Protein AF-A0A378WDB8-F1 (afdb_monomer_lite)

Secondary structure (DSSP, 8-state):
-EEEEEEEGGGSPPPSSS--TT-HHHHHHHHHHHGGGGG-HHHHHHHHHH-HHHHHHHHHHHTTSTTHHHHHHHHHHHHHHHTTSTTTTSEE-HHHHHHHHHHHHHHHT------TTTSPP-HHHHHHS-EEEETTTTEEEE-HHHHHHHHHHHHTTSS-SEEEEEEE-

Foldseek 3Di:
DWAKEKFFLVPAFFAQAPDDPVQVQLNVVLCVVQPVSRRPRVVVVVCVVPPPVSLVSLCVRLCPDPQNVCLQVLFVLLSVLLVVQPRHGHDDDLVSQLVSLVVSCVVVVFDEDDDPPPDHRHNSPCNSPPWEAEPVVSHTPDDNSSSSSLVSCVVVVNHDRIGIYMYDD

Radius of gyration: 16.02 Å; chains: 1; bounding box: 36×32×48 Å

Sequence (169 aa):
MFRYEVRTLASLPWPAGLGKDDYPGLRRAMRDLFKVECDNSAVHERAFAADAHYREVVDHWLSKASWSPSVVEVVSGATAFAHGVGCLGQAIEQGDWIDSARTHCDDRGIAHGARWDGGLFVAGDYLLSPITVCDESKAIDDGRHRLAYLRLREADGSGPSEILVKVSL

pLDDT: mean 90.98, std 9.3, range [46.69, 98.25]

Structure (mmCIF, N/CA/C/O backbone):
data_AF-A0A378WDB8-F1
#
_entry.id   AF-A0A378WDB8-F1
#
loop_
_atom_site.group_PDB
_atom_site.id
_atom_site.type_symbol
_atom_site.label_atom_id
_atom_site.label_alt_id
_atom_site.label_comp_id
_atom_site.label_asym_id
_atom_site.label_entity_id
_atom_site.label_seq_id
_atom_site.pdbx_PDB_ins_code
_atom_site.Cartn_x
_atom_site.Cartn_y
_atom_site.Cartn_z
_atom_site.occupancy
_atom_site.B_iso_or_equiv
_atom_site.auth_seq_id
_atom_site.auth_comp_id
_atom_site.auth_asym_id
_atom_site.auth_atom_id
_atom_site.pdbx_PDB_model_num
ATOM 1 N N . MET A 1 1 ? 20.122 -8.076 0.047 1.00 89.62 1 MET A N 1
ATOM 2 C CA . MET A 1 1 ? 19.154 -8.888 -0.716 1.00 89.62 1 MET A CA 1
ATOM 3 C C . MET A 1 1 ? 17.710 -8.607 -0.318 1.00 89.62 1 MET A C 1
ATOM 5 O O . MET A 1 1 ? 17.387 -8.532 0.860 1.00 89.62 1 MET A O 1
ATOM 9 N N . PHE A 1 2 ? 16.850 -8.453 -1.317 1.00 95.44 2 PHE A N 1
ATOM 10 C CA . PHE A 1 2 ? 15.410 -8.244 -1.203 1.00 95.44 2 PHE A CA 1
ATOM 11 C C . PHE A 1 2 ? 14.700 -9.085 -2.259 1.00 95.44 2 PHE A C 1
ATOM 13 O O . PHE A 1 2 ? 15.324 -9.568 -3.202 1.00 95.44 2 PHE A O 1
ATOM 20 N N . ARG A 1 3 ? 13.384 -9.207 -2.143 1.00 96.81 3 ARG A N 1
ATOM 21 C CA . ARG A 1 3 ? 12.529 -9.713 -3.212 1.00 96.81 3 ARG A CA 1
ATOM 22 C C . ARG A 1 3 ? 11.386 -8.744 -3.443 1.00 96.81 3 ARG A C 1
ATOM 24 O O . ARG A 1 3 ? 10.839 -8.204 -2.494 1.00 96.81 3 ARG A O 1
ATOM 31 N N . TYR A 1 4 ? 11.016 -8.524 -4.691 1.00 97.56 4 TYR A N 1
ATOM 32 C CA . TYR A 1 4 ? 9.873 -7.687 -5.033 1.00 97.56 4 TYR A CA 1
ATOM 33 C C . TYR A 1 4 ? 8.749 -8.594 -5.510 1.00 97.56 4 TYR A C 1
ATOM 35 O O . TYR A 1 4 ? 8.966 -9.437 -6.379 1.00 97.56 4 TYR A O 1
ATOM 43 N N . GLU A 1 5 ? 7.577 -8.478 -4.898 1.00 97.38 5 GLU A N 1
ATOM 44 C CA . GLU A 1 5 ? 6.460 -9.401 -5.106 1.00 97.38 5 GLU A CA 1
ATOM 45 C C . GLU A 1 5 ? 5.146 -8.635 -5.232 1.00 97.38 5 GLU A C 1
ATOM 47 O O . GLU A 1 5 ? 4.964 -7.599 -4.598 1.00 97.38 5 GLU A O 1
ATOM 52 N N . VAL A 1 6 ? 4.205 -9.177 -6.002 1.00 98.06 6 VAL A N 1
ATOM 53 C CA . VAL A 1 6 ? 2.799 -8.770 -5.924 1.00 98.06 6 VAL A CA 1
ATOM 54 C C . VAL A 1 6 ? 2.121 -9.665 -4.890 1.00 98.06 6 VAL A C 1
ATOM 56 O O . VAL A 1 6 ? 2.155 -10.890 -5.007 1.00 98.06 6 VAL A O 1
ATOM 59 N N . ARG A 1 7 ? 1.556 -9.061 -3.842 1.00 97.50 7 ARG A N 1
ATOM 60 C CA . ARG A 1 7 ? 0.872 -9.764 -2.748 1.00 97.50 7 ARG A CA 1
ATOM 61 C C . ARG A 1 7 ? -0.537 -9.216 -2.569 1.00 97.50 7 ARG A C 1
ATOM 63 O O . ARG A 1 7 ? -0.761 -8.013 -2.684 1.00 97.50 7 ARG A O 1
ATOM 70 N N . THR A 1 8 ? -1.475 -10.087 -2.201 1.00 97.12 8 THR A N 1
ATOM 71 C CA . THR A 1 8 ? -2.820 -9.653 -1.785 1.00 97.12 8 THR A CA 1
ATOM 72 C C . THR A 1 8 ? -2.733 -8.767 -0.541 1.00 97.12 8 THR A C 1
ATOM 74 O O . THR A 1 8 ? -1.956 -9.067 0.373 1.00 97.12 8 THR A O 1
ATOM 77 N N . LEU A 1 9 ? -3.547 -7.715 -0.449 1.00 95.56 9 LEU A N 1
ATOM 78 C CA . LEU A 1 9 ? -3.573 -6.834 0.727 1.00 95.56 9 LEU A CA 1
ATOM 79 C C . LEU A 1 9 ? -3.880 -7.589 2.029 1.00 95.56 9 LEU A C 1
ATOM 81 O O . LEU A 1 9 ? -3.304 -7.276 3.082 1.00 95.56 9 LEU A O 1
ATOM 85 N N . ALA A 1 10 ? -4.736 -8.610 1.942 1.00 93.88 10 ALA A N 1
ATOM 86 C CA . ALA A 1 10 ? -5.097 -9.500 3.042 1.00 93.88 10 ALA A CA 1
ATOM 87 C C . ALA A 1 10 ? -3.918 -10.349 3.555 1.00 93.88 10 ALA A C 1
ATOM 89 O O . ALA A 1 10 ? -3.872 -10.679 4.736 1.00 93.88 10 ALA A O 1
ATOM 90 N N . SER A 1 11 ? -2.950 -10.684 2.693 1.00 94.69 11 SER A N 1
ATOM 91 C CA . SER A 1 11 ? -1.759 -11.459 3.081 1.00 94.69 11 SER A CA 1
ATOM 92 C C . SER A 1 11 ? -0.669 -10.635 3.770 1.00 94.69 11 SER A C 1
ATOM 94 O O . SER A 1 11 ? 0.250 -11.200 4.364 1.00 94.69 11 SER A O 1
ATOM 96 N N . LEU A 1 12 ? -0.739 -9.305 3.681 1.00 95.56 12 LEU A N 1
ATOM 97 C CA . LEU A 1 12 ? 0.269 -8.428 4.268 1.00 95.56 12 LEU A CA 1
ATOM 98 C C . LEU A 1 12 ? 0.096 -8.334 5.792 1.00 95.56 12 LEU A C 1
ATOM 100 O O . LEU A 1 12 ? -1.032 -8.356 6.289 1.00 95.56 12 LEU A O 1
ATOM 104 N N . PRO A 1 13 ? 1.177 -8.171 6.571 1.00 94.88 13 PRO A N 1
ATOM 105 C CA . PRO A 1 13 ? 1.043 -8.015 8.012 1.00 94.88 13 PRO A CA 1
ATOM 106 C C . PRO A 1 13 ? 0.307 -6.719 8.375 1.00 94.88 13 PRO A C 1
ATOM 108 O O . PRO A 1 13 ? 0.283 -5.744 7.616 1.00 94.88 13 PRO A O 1
ATOM 111 N N . TRP A 1 14 ? -0.329 -6.696 9.546 1.00 93.00 14 TRP A N 1
ATOM 112 C CA . TRP A 1 14 ? -0.925 -5.473 10.079 1.00 93.00 14 TRP A CA 1
ATOM 113 C C . TRP A 1 14 ? 0.142 -4.547 10.662 1.00 93.00 14 TRP A C 1
ATOM 115 O O . TRP A 1 14 ? 1.051 -5.017 11.351 1.00 93.00 14 TRP A O 1
ATOM 125 N N . PRO A 1 15 ? 0.062 -3.230 10.398 1.00 89.69 15 PRO A N 1
ATOM 126 C CA . PRO A 1 15 ? 1.031 -2.292 10.934 1.00 89.69 15 PRO A CA 1
ATOM 127 C C . PRO A 1 15 ? 0.925 -2.210 12.463 1.00 89.69 15 PRO A C 1
ATOM 129 O O . PRO A 1 15 ? -0.165 -2.068 13.017 1.00 89.69 15 PRO A O 1
ATOM 132 N N . ALA A 1 16 ? 2.073 -2.264 13.138 1.00 86.25 16 ALA A N 1
ATOM 133 C CA . ALA A 1 16 ? 2.202 -1.857 14.532 1.00 86.25 16 ALA A CA 1
ATOM 134 C C . ALA A 1 16 ? 2.069 -0.330 14.603 1.00 86.25 16 ALA A C 1
ATOM 136 O O . ALA A 1 16 ? 2.982 0.393 14.191 1.00 86.25 16 ALA A O 1
ATOM 137 N N . GLY A 1 17 ? 0.905 0.149 15.045 1.00 85.62 17 GLY A N 1
ATOM 138 C CA . GLY A 1 17 ? 0.577 1.568 15.048 1.00 85.62 17 GLY A CA 1
ATOM 139 C C . GLY A 1 17 ? 0.420 2.168 13.646 1.00 85.62 17 GLY A C 1
ATOM 140 O O . GLY A 1 17 ? 1.035 1.765 12.656 1.00 85.62 17 GLY A O 1
ATOM 141 N N . LEU A 1 18 ? -0.378 3.229 13.549 1.00 81.12 18 LEU A N 1
ATOM 142 C CA . LEU A 1 18 ? -0.435 4.071 12.351 1.00 81.12 18 LEU A CA 1
ATOM 143 C C . LEU A 1 18 ? 0.588 5.205 12.505 1.00 81.12 18 LEU A C 1
ATOM 145 O O . LEU A 1 18 ? 0.251 6.359 12.767 1.00 81.12 18 LEU A O 1
ATOM 149 N N . GLY A 1 19 ? 1.877 4.857 12.441 1.00 63.50 19 GLY A N 1
ATOM 150 C CA . GLY A 1 19 ? 2.976 5.739 12.858 1.00 63.50 19 GLY A CA 1
ATOM 151 C C . GLY A 1 19 ? 3.713 6.482 11.739 1.00 63.50 19 GLY A C 1
ATOM 152 O O . GLY A 1 19 ? 4.304 5.832 10.877 1.00 63.50 19 GLY A O 1
ATOM 153 N N . LYS A 1 20 ? 3.701 7.829 11.800 1.00 62.28 20 LYS A N 1
ATOM 154 C CA . LYS A 1 20 ? 4.746 8.815 11.415 1.00 62.28 20 LYS A CA 1
ATOM 155 C C . LYS A 1 20 ? 4.452 10.108 12.188 1.00 62.28 20 LYS A C 1
ATOM 157 O O . LYS A 1 20 ? 3.286 10.386 12.478 1.00 62.28 20 LYS A O 1
ATOM 162 N N . ASP A 1 21 ? 5.485 10.893 12.482 1.00 65.44 21 ASP A N 1
ATOM 163 C CA . ASP A 1 21 ? 5.338 12.214 13.113 1.00 65.44 21 ASP A CA 1
ATOM 164 C C . ASP A 1 21 ? 4.564 13.208 12.230 1.00 65.44 21 ASP A C 1
ATOM 166 O O . ASP A 1 21 ? 3.949 14.137 12.747 1.00 65.44 21 ASP A O 1
ATOM 170 N N . ASP A 1 22 ? 4.490 12.938 10.924 1.00 73.75 22 ASP A N 1
ATOM 171 C CA . ASP A 1 22 ? 3.746 13.720 9.928 1.00 73.75 22 ASP A CA 1
ATOM 172 C C . ASP A 1 22 ? 2.212 13.672 10.113 1.00 73.75 22 ASP A C 1
ATOM 174 O O . ASP A 1 22 ? 1.497 14.499 9.548 1.00 73.75 22 ASP A O 1
ATOM 178 N N . TYR A 1 23 ? 1.684 12.735 10.918 1.00 84.75 23 TYR A N 1
ATOM 179 C CA . TYR A 1 23 ? 0.243 12.601 11.200 1.00 84.75 23 TYR A CA 1
ATOM 180 C C . TYR A 1 23 ? -0.060 12.685 12.706 1.00 84.75 23 TYR A C 1
ATOM 182 O O . TYR A 1 23 ? -0.586 11.734 13.299 1.00 84.75 23 TYR A O 1
ATOM 190 N N . PRO A 1 24 ? 0.233 13.819 13.367 1.00 88.00 24 PRO A N 1
ATOM 191 C CA . PRO A 1 24 ? 0.118 13.931 14.821 1.00 88.00 24 PRO A CA 1
ATOM 192 C C . PRO A 1 24 ? -1.326 13.755 15.314 1.00 88.00 24 PRO A C 1
ATOM 194 O O . PRO A 1 24 ? -1.551 13.208 16.395 1.00 88.00 24 PRO A O 1
ATOM 197 N N . GLY A 1 25 ? -2.310 14.171 14.509 1.00 90.94 25 GLY A N 1
ATOM 198 C CA . GLY A 1 25 ? -3.732 13.991 14.799 1.00 90.94 25 GLY A CA 1
ATOM 199 C C . GLY A 1 25 ? -4.169 12.527 14.778 1.00 90.94 25 GLY A C 1
ATOM 200 O O . GLY A 1 25 ? -4.784 12.064 15.738 1.00 90.94 25 GLY A O 1
ATOM 201 N N . LEU A 1 26 ? -3.774 11.775 13.744 1.00 92.31 26 LEU A N 1
ATOM 202 C CA . LEU A 1 26 ? -4.043 10.338 13.656 1.00 92.31 26 LEU A CA 1
ATOM 203 C C . LEU A 1 26 ? -3.383 9.584 14.807 1.00 92.31 26 LEU A C 1
ATOM 205 O O . LEU A 1 26 ? -4.029 8.775 15.466 1.00 92.31 26 LEU A O 1
ATOM 209 N N . ARG A 1 27 ? -2.114 9.891 15.098 1.00 89.75 27 ARG A N 1
ATOM 210 C CA . ARG A 1 27 ? -1.390 9.269 16.210 1.00 89.75 27 ARG A CA 1
ATOM 211 C C . ARG A 1 27 ? -2.081 9.520 17.549 1.00 89.75 27 ARG A C 1
ATOM 213 O O . ARG A 1 27 ? -2.181 8.602 18.359 1.00 89.75 27 ARG A O 1
ATOM 220 N N . ARG A 1 28 ? -2.566 10.743 17.790 1.00 91.75 28 ARG A N 1
ATOM 221 C CA . ARG A 1 28 ? -3.340 11.067 18.996 1.00 91.75 28 ARG A CA 1
ATOM 222 C C . ARG A 1 28 ? -4.637 10.263 19.052 1.00 91.75 28 ARG A C 1
ATOM 224 O O . ARG A 1 28 ? -4.881 9.614 20.059 1.00 91.75 28 ARG A O 1
ATOM 231 N N . ALA A 1 29 ? -5.406 10.244 17.966 1.00 92.75 29 ALA A N 1
ATOM 232 C CA . ALA A 1 29 ? -6.670 9.518 17.919 1.00 92.75 29 ALA A CA 1
ATOM 233 C C . ALA A 1 29 ? -6.486 8.003 18.142 1.00 92.75 29 ALA A C 1
ATOM 235 O O . ALA A 1 29 ? -7.225 7.403 18.916 1.00 92.75 29 ALA A O 1
ATOM 236 N N . MET A 1 30 ? -5.450 7.389 17.556 1.00 93.06 30 MET A N 1
ATOM 237 C CA . MET A 1 30 ? -5.116 5.976 17.796 1.00 93.06 30 MET A CA 1
ATOM 238 C C . MET A 1 30 ? -4.735 5.705 19.257 1.00 93.06 30 MET A C 1
ATOM 240 O O . MET A 1 30 ? -5.188 4.723 19.847 1.00 93.06 30 MET A O 1
ATOM 244 N N . ARG A 1 31 ? -3.955 6.603 19.875 1.00 91.75 31 ARG A N 1
ATOM 245 C CA . ARG A 1 31 ? -3.632 6.518 21.308 1.00 91.75 31 ARG A CA 1
ATOM 246 C C . ARG A 1 31 ? -4.865 6.667 22.182 1.00 91.75 31 ARG A C 1
ATOM 248 O O . ARG A 1 31 ? -4.943 6.018 23.218 1.00 91.75 31 ARG A O 1
ATOM 255 N N . ASP A 1 32 ? -5.823 7.494 21.787 1.00 92.75 32 ASP A N 1
ATOM 256 C CA . ASP A 1 32 ? -7.056 7.655 22.545 1.00 92.75 32 ASP A CA 1
ATOM 257 C C . ASP A 1 32 ? -7.934 6.403 22.489 1.00 92.75 32 ASP A C 1
ATOM 259 O O . ASP A 1 32 ? -8.467 6.028 23.536 1.00 92.75 32 ASP A O 1
ATOM 263 N N . LEU A 1 33 ? -8.001 5.738 21.329 1.00 92.38 33 LEU A N 1
ATOM 264 C CA . LEU A 1 33 ? -8.756 4.499 21.120 1.00 92.38 33 LEU A CA 1
ATOM 265 C C . LEU A 1 33 ? -8.147 3.297 21.847 1.00 92.38 33 LEU A C 1
ATOM 267 O O . LEU A 1 33 ? -8.850 2.589 22.562 1.00 92.38 33 LEU A O 1
ATOM 271 N N . PHE A 1 34 ? -6.845 3.064 21.684 1.00 93.12 34 PHE A N 1
ATOM 272 C CA . PHE A 1 34 ? -6.210 1.820 22.141 1.00 93.12 34 PHE A CA 1
ATOM 273 C C . PHE A 1 34 ? -5.324 1.979 23.373 1.00 93.12 34 PHE A C 1
ATOM 275 O O . PHE A 1 34 ? -4.877 0.986 23.946 1.00 93.12 34 PHE A O 1
ATOM 282 N N . LYS A 1 35 ? -5.080 3.212 23.829 1.00 92.19 35 LYS A N 1
ATOM 283 C CA . LYS A 1 35 ? -4.225 3.509 24.986 1.00 92.19 35 LYS A CA 1
ATOM 284 C C . LYS A 1 35 ? -2.853 2.842 24.830 1.00 92.19 35 LYS A C 1
ATOM 286 O O . LYS A 1 35 ? -2.108 3.182 23.913 1.00 92.19 35 LYS A O 1
ATOM 291 N N . VAL A 1 36 ? -2.518 1.911 25.721 1.00 91.19 36 VAL A N 1
ATOM 292 C CA . VAL A 1 36 ? -1.239 1.187 25.733 1.00 91.19 36 VAL A CA 1
ATOM 293 C C . VAL A 1 36 ? -1.095 0.209 24.565 1.00 91.19 36 VAL A C 1
ATOM 295 O O . VAL A 1 36 ? 0.022 -0.096 24.169 1.00 91.19 36 VAL A O 1
ATOM 298 N N . GLU A 1 37 ? -2.206 -0.213 23.958 1.00 92.62 37 GLU A N 1
ATOM 299 C CA . GLU A 1 37 ? -2.231 -1.148 22.830 1.00 92.62 37 GLU A CA 1
ATOM 300 C C . GLU A 1 37 ? -2.102 -0.444 21.465 1.00 92.62 37 GLU A C 1
ATOM 302 O O . GLU A 1 37 ? -2.241 -1.078 20.423 1.00 92.62 37 GLU A O 1
ATOM 307 N N . CYS A 1 38 ? -1.845 0.871 21.441 1.00 89.69 38 CYS A N 1
ATOM 308 C CA . CYS A 1 38 ? -1.778 1.678 20.214 1.00 89.69 38 CYS A CA 1
ATOM 309 C C . CYS A 1 38 ? -0.717 1.204 19.207 1.00 89.69 38 CYS A C 1
ATOM 311 O O . CYS A 1 38 ? -0.823 1.520 18.028 1.00 89.69 38 CYS A O 1
ATOM 313 N N . ASP A 1 39 ? 0.301 0.475 19.655 1.00 90.19 39 ASP A N 1
ATOM 314 C CA . ASP A 1 39 ? 1.348 -0.061 18.784 1.00 90.19 39 ASP A CA 1
ATOM 315 C C . ASP A 1 39 ? 1.170 -1.577 18.531 1.00 90.19 39 ASP A C 1
ATOM 317 O O . ASP A 1 39 ? 2.017 -2.211 17.907 1.00 90.19 39 ASP A O 1
ATOM 321 N N . ASN A 1 40 ? 0.058 -2.181 18.976 1.00 92.31 40 ASN A N 1
ATOM 322 C CA . ASN A 1 40 ? -0.224 -3.609 18.812 1.00 92.31 40 ASN A CA 1
ATOM 323 C C . ASN A 1 40 ? -0.925 -3.896 17.471 1.00 92.31 40 ASN A C 1
ATOM 325 O O . ASN A 1 40 ? -2.104 -3.585 17.283 1.00 92.31 40 ASN A O 1
ATOM 329 N N . SER A 1 41 ? -0.224 -4.556 16.545 1.00 93.06 41 SER A N 1
ATOM 330 C CA . SER A 1 41 ? -0.748 -4.902 15.215 1.00 93.06 41 SER A CA 1
ATOM 331 C C . SER A 1 41 ? -2.025 -5.749 15.256 1.00 93.06 41 SER A C 1
ATOM 333 O O . SER A 1 41 ? -2.943 -5.505 14.474 1.00 93.06 41 SER A O 1
ATOM 335 N N . ALA A 1 42 ? -2.139 -6.688 16.200 1.00 94.44 42 ALA A N 1
ATOM 336 C CA . ALA A 1 42 ? -3.322 -7.538 16.337 1.00 94.44 42 ALA A CA 1
ATOM 337 C C . ALA A 1 42 ? -4.558 -6.748 16.802 1.00 94.44 42 ALA A C 1
ATOM 339 O O . ALA A 1 42 ? -5.692 -7.121 16.501 1.00 94.44 42 ALA A O 1
ATOM 340 N N . VAL A 1 43 ? -4.365 -5.647 17.538 1.00 95.06 43 VAL A N 1
ATOM 341 C CA . VAL A 1 43 ? -5.465 -4.745 17.913 1.00 95.06 43 VAL A CA 1
ATOM 342 C C . VAL A 1 43 ? -5.938 -3.951 16.701 1.00 95.06 43 VAL A C 1
ATOM 344 O O . VAL A 1 43 ? -7.144 -3.882 16.476 1.00 95.06 43 VAL A O 1
ATOM 347 N N . HIS A 1 44 ? -5.018 -3.450 15.873 1.00 94.50 44 HIS A N 1
ATOM 348 C CA . HIS A 1 44 ? -5.362 -2.792 14.610 1.00 94.50 44 HIS A CA 1
ATOM 349 C C . HIS A 1 44 ? -6.118 -3.713 13.649 1.00 94.50 44 HIS A C 1
ATOM 351 O O . HIS A 1 44 ? -7.111 -3.287 13.063 1.00 94.50 44 HIS A O 1
ATOM 357 N N . GLU A 1 45 ? -5.687 -4.967 13.517 1.00 95.56 45 GLU A N 1
ATOM 358 C CA . GLU A 1 45 ? -6.373 -5.980 12.710 1.00 95.56 45 GLU A CA 1
ATOM 359 C C . GLU A 1 45 ? -7.818 -6.195 13.164 1.00 95.56 45 GLU A C 1
ATOM 361 O O . GLU A 1 45 ? -8.761 -6.043 12.384 1.00 95.56 45 GLU A O 1
ATOM 366 N N . ARG A 1 46 ? -8.005 -6.505 14.452 1.00 96.25 46 ARG A N 1
ATOM 367 C CA . ARG A 1 46 ? -9.336 -6.757 15.014 1.00 96.25 46 ARG A CA 1
ATOM 368 C C . ARG A 1 46 ? -10.236 -5.529 14.916 1.00 96.25 46 ARG A C 1
ATOM 370 O O . ARG A 1 46 ? -11.408 -5.665 14.570 1.00 96.25 46 ARG A O 1
ATOM 377 N N . ALA A 1 47 ? -9.701 -4.343 15.201 1.00 95.56 47 ALA A N 1
ATOM 378 C CA . ALA A 1 47 ? -10.455 -3.099 15.123 1.00 95.56 47 ALA A CA 1
ATOM 379 C C . ALA A 1 47 ? -10.841 -2.759 13.682 1.00 95.56 47 ALA A C 1
ATOM 381 O O . ALA A 1 47 ? -11.981 -2.386 13.434 1.00 95.56 47 ALA A O 1
ATOM 382 N N . PHE A 1 48 ? -9.949 -2.961 12.710 1.00 95.44 48 PHE A N 1
ATOM 383 C CA . PHE A 1 48 ? -10.302 -2.761 11.309 1.00 95.44 48 PHE A CA 1
ATOM 384 C C . PHE A 1 48 ? -11.488 -3.632 10.889 1.00 95.44 48 PHE A C 1
ATOM 386 O O . PHE A 1 48 ? -12.380 -3.139 10.200 1.00 95.44 48 PHE A O 1
ATOM 393 N N . ALA A 1 49 ? -11.534 -4.892 11.328 1.00 94.69 49 ALA A N 1
ATOM 394 C CA . ALA A 1 49 ? -12.635 -5.797 11.015 1.00 94.69 49 ALA A CA 1
ATOM 395 C C . ALA A 1 49 ? -13.945 -5.414 11.733 1.00 94.69 49 ALA A C 1
ATOM 397 O O . ALA A 1 49 ? -15.008 -5.395 11.114 1.00 94.69 49 ALA A O 1
ATOM 398 N N . ALA A 1 50 ? -13.887 -5.083 13.025 1.00 96.06 50 ALA A N 1
ATOM 399 C CA . ALA A 1 50 ? -15.078 -5.006 13.876 1.00 96.06 50 ALA A CA 1
ATOM 400 C C . ALA A 1 50 ? -15.553 -3.583 14.224 1.00 96.06 50 ALA A C 1
ATOM 402 O O . ALA A 1 50 ? -16.717 -3.406 14.578 1.00 96.06 50 ALA A O 1
ATOM 403 N N . ASP A 1 51 ? -14.693 -2.570 14.125 1.00 96.06 51 ASP A N 1
ATOM 404 C CA . ASP A 1 51 ? -14.941 -1.230 14.663 1.00 96.06 51 ASP A CA 1
ATOM 405 C C . ASP A 1 51 ? -15.080 -0.187 13.540 1.00 96.06 51 ASP A C 1
ATOM 407 O O . ASP A 1 51 ? -14.121 0.185 12.857 1.00 96.06 51 ASP A O 1
ATOM 411 N N . ALA A 1 52 ? -16.309 0.298 13.342 1.00 96.06 52 ALA A N 1
ATOM 412 C CA . ALA A 1 52 ? -16.599 1.350 12.370 1.00 96.06 52 ALA A CA 1
ATOM 413 C C . ALA A 1 52 ? -15.947 2.687 12.740 1.00 96.06 52 ALA A C 1
ATOM 415 O O . ALA A 1 52 ? -15.448 3.378 11.855 1.00 96.06 52 ALA A O 1
ATOM 416 N N . HIS A 1 53 ? -15.878 3.014 14.030 1.00 95.94 53 HIS A N 1
ATOM 417 C CA . HIS A 1 53 ? -15.275 4.254 14.494 1.00 95.94 53 HIS A CA 1
ATOM 418 C C . HIS A 1 53 ? -13.763 4.261 14.247 1.00 95.94 53 HIS A C 1
ATOM 420 O O . HIS A 1 53 ? -13.207 5.267 13.807 1.00 95.94 53 HIS A O 1
ATOM 426 N N . TYR A 1 54 ? -13.092 3.119 14.429 1.00 95.38 54 TYR A N 1
ATOM 427 C CA . TYR A 1 54 ? -11.694 2.976 14.021 1.00 95.38 54 TYR A CA 1
ATOM 428 C C . TYR A 1 54 ? -11.509 3.304 12.531 1.00 95.38 54 TYR A C 1
ATOM 430 O O . TYR A 1 54 ? -10.655 4.122 12.186 1.00 95.38 54 TYR A O 1
ATOM 438 N N . ARG A 1 55 ? -12.331 2.719 11.647 1.00 96.12 55 ARG A N 1
ATOM 439 C CA . ARG A 1 55 ? -12.253 2.978 10.198 1.00 96.12 55 ARG A CA 1
ATOM 440 C C . ARG A 1 55 ? -12.507 4.449 9.860 1.00 96.12 55 ARG A C 1
ATOM 442 O O . ARG A 1 55 ? -11.751 5.012 9.073 1.00 96.12 55 ARG A O 1
ATOM 449 N N . GLU A 1 56 ? -13.491 5.082 10.497 1.00 96.19 56 GLU A N 1
ATOM 450 C CA . GLU A 1 56 ? -13.774 6.517 10.349 1.00 96.19 56 GLU A CA 1
ATOM 451 C C . GLU A 1 56 ? -12.582 7.389 10.754 1.00 96.19 56 GLU A C 1
ATOM 453 O O . GLU A 1 56 ? -12.240 8.334 10.046 1.00 96.19 56 GLU A O 1
ATOM 458 N N . VAL A 1 57 ? -11.916 7.078 11.871 1.00 95.00 57 VAL A N 1
ATOM 459 C CA . VAL A 1 57 ? -10.739 7.834 12.321 1.00 95.00 57 VAL A CA 1
ATOM 460 C C . VAL A 1 57 ? -9.588 7.691 11.329 1.00 95.00 57 VAL A C 1
ATOM 462 O O . VAL A 1 57 ? -8.948 8.689 10.989 1.00 95.00 57 VAL A O 1
ATOM 465 N N . VAL A 1 58 ? -9.312 6.471 10.859 1.00 94.44 58 VAL A N 1
ATOM 466 C CA . VAL A 1 58 ? -8.258 6.243 9.863 1.00 94.44 58 VAL A CA 1
ATOM 467 C C . VAL A 1 58 ? -8.572 7.005 8.576 1.00 94.44 58 VAL A C 1
ATOM 469 O O . VAL A 1 58 ? -7.709 7.728 8.077 1.00 94.44 58 VAL A O 1
ATOM 472 N N . ASP A 1 59 ? -9.803 6.913 8.078 1.00 95.94 59 ASP A N 1
ATOM 473 C CA . ASP A 1 59 ? -10.209 7.596 6.854 1.00 95.94 59 ASP A CA 1
ATOM 474 C C . ASP A 1 59 ? -10.153 9.122 6.987 1.00 95.94 59 ASP A C 1
ATOM 476 O O . ASP A 1 59 ? -9.550 9.799 6.154 1.00 95.94 59 ASP A O 1
ATOM 480 N N . HIS A 1 60 ? -10.681 9.672 8.084 1.00 95.00 60 HIS A N 1
ATOM 481 C CA . HIS A 1 60 ? -10.703 11.109 8.356 1.00 95.00 60 HIS A CA 1
ATOM 482 C C . HIS A 1 60 ? -9.319 11.757 8.259 1.00 95.00 60 HIS A C 1
ATOM 484 O O . HIS A 1 60 ? -9.187 12.889 7.785 1.00 95.00 60 HIS A O 1
ATOM 490 N N . TRP A 1 61 ? -8.292 11.075 8.765 1.00 93.81 61 TRP A N 1
ATOM 491 C CA . TRP A 1 61 ? -6.937 11.612 8.776 1.00 93.81 61 TRP A CA 1
ATOM 492 C C . TRP A 1 61 ? -6.173 11.309 7.495 1.00 93.81 61 TRP A C 1
ATOM 494 O O . TRP A 1 61 ? -5.471 12.188 6.996 1.00 93.81 61 TRP A O 1
ATOM 504 N N . LEU A 1 62 ? -6.287 10.092 6.961 1.00 93.19 62 LEU A N 1
ATOM 505 C CA . LEU A 1 62 ? -5.487 9.687 5.808 1.00 93.19 62 LEU A CA 1
ATOM 506 C C . LEU A 1 62 ? -6.016 10.253 4.489 1.00 93.19 62 LEU A C 1
ATOM 508 O O . LEU A 1 62 ? -5.200 10.606 3.647 1.00 93.19 62 LEU A O 1
ATOM 512 N N . SER A 1 63 ? -7.328 10.468 4.344 1.00 93.56 63 SER A N 1
ATOM 513 C CA . SER A 1 63 ? -7.925 11.154 3.177 1.00 93.56 63 SER A CA 1
ATOM 514 C C . SER A 1 63 ? -7.500 12.622 3.014 1.00 93.56 63 SER A C 1
ATOM 516 O O . SER A 1 63 ? -7.751 13.238 1.982 1.00 93.56 63 SER A O 1
ATOM 518 N N . LYS A 1 64 ? -6.860 13.211 4.031 1.00 90.88 64 LYS A N 1
ATOM 519 C CA . LYS A 1 64 ? -6.325 14.583 3.988 1.00 90.88 64 LYS A CA 1
ATOM 520 C C . LYS A 1 64 ? -4.858 14.638 3.584 1.00 90.88 64 LYS A C 1
ATOM 522 O O . LYS A 1 64 ? -4.320 15.724 3.381 1.00 90.88 64 LYS A O 1
ATOM 527 N N . ALA A 1 65 ? -4.184 13.493 3.527 1.00 88.38 65 ALA A N 1
ATOM 528 C CA . ALA A 1 65 ? -2.785 13.454 3.154 1.00 88.38 65 ALA A CA 1
ATOM 529 C C . ALA A 1 65 ? -2.629 13.791 1.664 1.00 88.38 65 ALA A C 1
ATOM 531 O O . ALA A 1 65 ? -3.444 13.362 0.847 1.00 88.38 65 ALA A O 1
ATOM 532 N N . SER A 1 66 ? -1.568 14.514 1.295 1.00 86.38 66 SER A N 1
ATOM 533 C CA . SER A 1 66 ? -1.338 14.981 -0.086 1.00 86.38 66 SER A CA 1
ATOM 534 C C . SER A 1 66 ? -1.284 13.859 -1.130 1.00 86.38 66 SER A C 1
ATOM 536 O O . SER A 1 66 ? -1.581 14.092 -2.295 1.00 86.38 66 SER A O 1
ATOM 538 N N . TRP A 1 67 ? -0.936 12.641 -0.716 1.00 87.31 67 TRP A N 1
ATOM 539 C CA . TRP A 1 67 ? -0.882 11.450 -1.567 1.00 87.31 67 TRP A CA 1
ATOM 540 C C . TRP A 1 67 ? -2.194 10.688 -1.683 1.00 87.31 67 TRP A C 1
ATOM 542 O O . TRP A 1 67 ? -2.334 9.849 -2.570 1.00 87.31 67 TRP A O 1
ATOM 552 N N . SER A 1 68 ? -3.143 10.923 -0.780 1.00 90.19 68 SER A N 1
ATOM 553 C CA . SER A 1 68 ? -4.388 10.155 -0.741 1.00 90.19 68 SER A CA 1
ATOM 554 C C . SER A 1 68 ? -5.225 10.239 -2.022 1.00 90.19 68 SER A C 1
ATOM 556 O O . SER A 1 68 ? -5.760 9.195 -2.395 1.00 90.19 68 SER A O 1
ATOM 558 N N . PRO A 1 69 ? -5.282 11.371 -2.766 1.00 88.88 69 PRO A N 1
ATOM 559 C CA . PRO A 1 69 ? -6.089 11.435 -3.983 1.00 88.88 69 PRO A CA 1
ATOM 560 C C . PRO A 1 69 ? -5.599 10.511 -5.100 1.00 88.88 69 PRO A C 1
ATOM 562 O O . PRO A 1 69 ? -6.402 10.113 -5.935 1.00 88.88 69 PRO A O 1
ATOM 565 N N . SER A 1 70 ? -4.302 10.178 -5.135 1.00 89.56 70 SER A N 1
ATOM 566 C CA . SER A 1 70 ? -3.707 9.403 -6.231 1.00 89.56 70 SER A CA 1
ATOM 567 C C . SER A 1 70 ? -3.191 8.026 -5.823 1.00 89.56 70 SER A C 1
ATOM 569 O O . SER A 1 70 ? -2.963 7.194 -6.693 1.00 89.56 70 SER A O 1
ATOM 571 N N . VAL A 1 71 ? -3.014 7.733 -4.529 1.00 92.19 71 VAL A N 1
ATOM 572 C CA . VAL A 1 71 ? -2.348 6.493 -4.083 1.00 92.19 71 VAL A CA 1
ATOM 573 C C . VAL A 1 71 ? -3.003 5.218 -4.611 1.00 92.19 71 VAL A C 1
ATOM 575 O O . VAL A 1 71 ? -2.289 4.284 -4.951 1.00 92.19 71 VAL A O 1
ATOM 578 N N . VAL A 1 72 ? -4.334 5.172 -4.713 1.00 95.12 72 VAL A N 1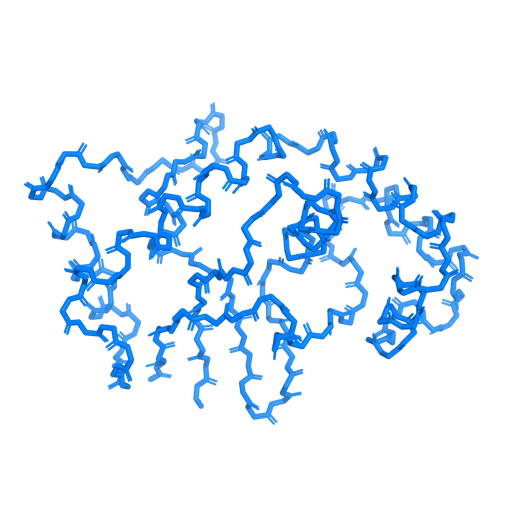
ATOM 579 C CA . VAL A 1 72 ? -5.058 4.004 -5.236 1.00 95.12 72 VAL A CA 1
ATOM 580 C C . VAL A 1 72 ? -4.690 3.758 -6.697 1.00 95.12 72 VAL A C 1
ATOM 582 O O . VAL A 1 72 ? -4.288 2.651 -7.051 1.00 95.12 72 VAL A O 1
ATOM 585 N N . GLU A 1 73 ? -4.772 4.794 -7.531 1.00 93.38 73 GLU A N 1
ATOM 586 C CA . GLU A 1 73 ? -4.425 4.728 -8.953 1.00 93.38 73 GLU A CA 1
ATOM 587 C C . GLU A 1 73 ? -2.937 4.416 -9.145 1.00 93.38 73 GLU A C 1
ATOM 589 O O . GLU A 1 73 ? -2.579 3.517 -9.901 1.00 93.38 73 GLU A O 1
ATOM 594 N N . VAL A 1 74 ? -2.070 5.104 -8.400 1.00 92.94 74 VAL A N 1
ATOM 595 C CA . VAL A 1 74 ? -0.613 4.943 -8.447 1.00 92.94 74 VAL A CA 1
ATOM 596 C C . VAL A 1 74 ? -0.195 3.522 -8.101 1.00 92.94 74 VAL A C 1
ATOM 598 O O . VAL A 1 74 ? 0.593 2.920 -8.828 1.00 92.94 74 VAL A O 1
ATOM 601 N N . VAL A 1 75 ? -0.730 2.970 -7.011 1.00 95.50 75 VAL A N 1
ATOM 602 C CA . VAL A 1 75 ? -0.411 1.609 -6.572 1.00 95.50 75 VAL A CA 1
ATOM 603 C C . VAL A 1 75 ? -0.975 0.584 -7.546 1.00 95.50 75 VAL A C 1
ATOM 605 O O . VAL A 1 75 ? -0.274 -0.368 -7.879 1.00 95.50 75 VAL A O 1
ATOM 608 N N . SER A 1 76 ? -2.192 0.790 -8.053 1.00 95.56 76 SER A N 1
ATOM 609 C CA . SER A 1 76 ? -2.793 -0.105 -9.050 1.00 95.56 76 SER A CA 1
ATOM 610 C C . SER A 1 76 ? -1.976 -0.125 -10.344 1.00 95.56 76 SER A C 1
ATOM 612 O O . SER A 1 76 ? -1.627 -1.195 -10.838 1.00 95.56 76 SER A O 1
ATOM 614 N N . GLY A 1 77 ? -1.593 1.049 -10.854 1.00 94.69 77 GLY A N 1
ATOM 615 C CA . GLY A 1 77 ? -0.756 1.179 -12.045 1.00 94.69 77 GLY A CA 1
ATOM 616 C C . GLY A 1 77 ? 0.619 0.544 -11.853 1.00 94.69 77 GLY A C 1
ATOM 617 O O . GLY A 1 77 ? 1.041 -0.274 -12.664 1.00 94.69 77 GLY A O 1
ATOM 618 N N . ALA A 1 78 ? 1.298 0.847 -10.744 1.00 95.69 78 ALA A N 1
ATOM 619 C CA . ALA A 1 78 ? 2.596 0.253 -10.429 1.00 95.69 78 ALA A CA 1
ATOM 620 C C . ALA A 1 78 ? 2.526 -1.276 -10.304 1.00 95.69 78 ALA A C 1
ATOM 622 O O . ALA A 1 78 ? 3.406 -1.976 -10.797 1.00 95.69 78 ALA A O 1
ATOM 623 N N . THR A 1 79 ? 1.465 -1.797 -9.686 1.00 97.00 79 THR A N 1
ATOM 624 C CA . THR A 1 79 ? 1.241 -3.241 -9.545 1.00 97.00 79 THR A CA 1
ATOM 625 C C . THR A 1 79 ? 1.014 -3.898 -10.906 1.00 97.00 79 THR A C 1
ATOM 627 O O . THR A 1 79 ? 1.623 -4.926 -11.192 1.00 97.00 79 THR A O 1
ATOM 630 N N . ALA A 1 80 ? 0.249 -3.260 -11.798 1.00 95.69 80 ALA A N 1
ATOM 631 C CA . ALA A 1 80 ? 0.087 -3.725 -13.174 1.00 95.69 80 ALA A CA 1
ATOM 632 C C . ALA A 1 80 ? 1.415 -3.718 -13.961 1.00 95.69 80 ALA A C 1
ATOM 634 O O . ALA A 1 80 ? 1.691 -4.655 -14.712 1.00 95.69 80 ALA A O 1
ATOM 635 N N . PHE A 1 81 ? 2.264 -2.702 -13.769 1.00 96.06 81 PHE A N 1
ATOM 636 C CA . PHE A 1 81 ? 3.573 -2.612 -14.430 1.00 96.06 81 PHE A CA 1
ATOM 637 C C . PHE A 1 81 ? 4.608 -3.597 -13.874 1.00 96.06 81 PHE A C 1
ATOM 639 O O . PHE A 1 81 ? 5.462 -4.070 -14.626 1.00 96.06 81 PHE A O 1
ATOM 646 N N . ALA A 1 82 ? 4.514 -3.962 -12.592 1.00 97.00 82 ALA A N 1
ATOM 647 C CA . ALA A 1 82 ? 5.471 -4.839 -11.921 1.00 97.00 82 ALA A CA 1
ATOM 648 C C . ALA A 1 82 ? 5.667 -6.183 -12.639 1.00 97.00 82 ALA A C 1
ATOM 650 O O . ALA A 1 82 ? 6.787 -6.682 -12.710 1.00 97.00 82 ALA A O 1
ATOM 651 N N . HIS A 1 83 ? 4.607 -6.737 -13.236 1.00 95.56 83 HIS A N 1
ATOM 652 C CA . HIS A 1 83 ? 4.668 -7.990 -13.997 1.00 95.56 83 HIS A CA 1
ATOM 653 C C . HIS A 1 83 ? 5.576 -7.932 -15.230 1.00 95.56 83 HIS A C 1
ATOM 655 O O . HIS A 1 83 ? 6.035 -8.971 -15.698 1.00 95.56 83 HIS A O 1
ATOM 661 N N . GLY A 1 84 ? 5.840 -6.740 -15.766 1.00 94.44 84 GLY A N 1
ATOM 662 C CA . GLY A 1 84 ? 6.765 -6.559 -16.879 1.00 94.44 84 GLY A CA 1
ATOM 663 C C . GLY A 1 84 ? 8.202 -6.244 -16.456 1.00 94.44 84 GLY A C 1
ATOM 664 O O . GLY A 1 84 ? 9.034 -6.000 -17.333 1.00 94.44 84 GLY A O 1
ATOM 665 N N . VAL A 1 85 ? 8.505 -6.210 -15.154 1.00 96.62 85 VAL A N 1
ATOM 666 C CA . VAL A 1 85 ? 9.869 -6.050 -14.632 1.00 96.62 85 VAL A CA 1
ATOM 667 C C . VAL A 1 85 ? 10.518 -7.430 -14.536 1.00 96.62 85 VAL A C 1
ATOM 669 O O . VAL A 1 85 ? 10.010 -8.328 -13.867 1.00 96.62 85 VAL A O 1
ATOM 672 N N . GLY A 1 86 ? 11.649 -7.618 -15.221 1.00 93.50 86 GLY A N 1
ATOM 673 C CA . GLY A 1 86 ? 12.211 -8.951 -15.484 1.00 93.50 86 GLY A CA 1
ATOM 674 C C . GLY A 1 86 ? 12.673 -9.730 -14.247 1.00 93.50 86 GLY A C 1
ATOM 675 O O . GLY A 1 86 ? 12.780 -10.953 -14.302 1.00 93.50 86 GLY A O 1
ATOM 676 N N . CYS A 1 87 ? 12.933 -9.043 -13.135 1.00 95.38 87 CYS A N 1
ATOM 677 C CA . CYS A 1 87 ? 13.404 -9.639 -11.887 1.00 95.38 87 CYS A CA 1
ATOM 678 C C . CYS A 1 87 ? 12.314 -9.769 -10.805 1.00 95.38 87 CYS A C 1
ATOM 680 O O . CYS A 1 87 ? 12.629 -10.065 -9.650 1.00 95.38 87 CYS A O 1
ATOM 682 N N . LEU A 1 88 ? 11.031 -9.584 -11.151 1.00 97.69 88 LEU A N 1
ATOM 683 C CA . LEU A 1 88 ? 9.920 -9.801 -10.217 1.00 97.69 88 LEU A CA 1
ATOM 684 C C . LEU A 1 88 ? 9.963 -11.223 -9.627 1.00 97.69 88 LEU A C 1
ATOM 686 O O . LEU A 1 88 ? 10.156 -12.209 -10.337 1.00 97.69 88 LEU A O 1
ATOM 690 N N . GLY A 1 89 ? 9.784 -11.327 -8.309 1.00 96.38 89 GLY A N 1
ATOM 691 C CA . GLY A 1 89 ? 9.808 -12.586 -7.561 1.00 96.38 89 GLY A CA 1
ATOM 692 C C . GLY A 1 89 ? 11.205 -13.163 -7.310 1.00 96.38 89 GLY A C 1
ATOM 693 O O . GLY A 1 89 ? 11.333 -14.133 -6.562 1.00 96.38 89 GLY A O 1
ATOM 694 N N . GLN A 1 90 ? 12.263 -12.576 -7.873 1.00 96.50 90 GLN A N 1
ATOM 695 C CA . GLN A 1 90 ? 13.636 -13.030 -7.662 1.00 96.50 90 GLN A CA 1
ATOM 696 C C . GLN A 1 90 ? 14.252 -12.357 -6.435 1.00 96.50 90 GLN A C 1
ATOM 698 O O . GLN A 1 90 ? 13.992 -11.190 -6.143 1.00 96.50 90 GLN A O 1
ATOM 703 N N . ALA A 1 91 ? 15.078 -13.105 -5.706 1.00 96.19 91 ALA A N 1
ATOM 704 C CA . ALA A 1 91 ? 15.913 -12.531 -4.664 1.00 96.19 91 ALA A CA 1
ATOM 705 C C . ALA A 1 91 ? 17.098 -11.813 -5.333 1.00 96.19 91 ALA A C 1
ATOM 707 O O . ALA A 1 91 ? 17.880 -12.449 -6.037 1.00 96.19 91 ALA A O 1
ATOM 708 N N . ILE A 1 92 ? 17.198 -10.498 -5.142 1.00 96.19 92 ILE A N 1
ATOM 709 C CA . ILE A 1 92 ? 18.118 -9.591 -5.848 1.00 96.19 92 ILE A CA 1
ATOM 710 C C . ILE A 1 92 ? 18.610 -8.482 -4.915 1.00 96.19 92 ILE A C 1
ATOM 712 O O . ILE A 1 92 ? 18.075 -8.298 -3.817 1.00 96.19 92 ILE A O 1
ATOM 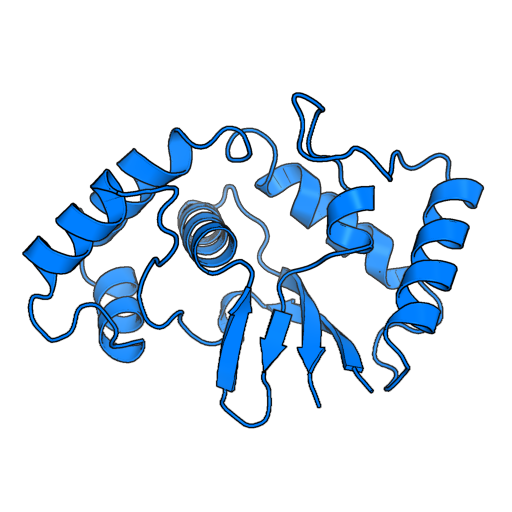716 N N . GLU A 1 93 ? 19.617 -7.713 -5.323 1.00 96.38 93 GLU A N 1
ATOM 717 C CA . GLU A 1 93 ? 19.936 -6.479 -4.611 1.00 96.38 93 GLU A CA 1
ATOM 718 C C . GLU A 1 93 ? 18.922 -5.376 -4.937 1.00 96.38 93 GLU A C 1
ATOM 720 O O . GLU A 1 93 ? 18.303 -5.349 -6.000 1.00 96.38 93 GLU A O 1
ATOM 725 N N . GLN A 1 94 ? 18.724 -4.442 -4.001 1.00 92.94 94 GLN A N 1
ATOM 726 C CA . GLN A 1 94 ? 17.772 -3.340 -4.200 1.00 92.94 94 GLN A CA 1
ATOM 727 C C . GLN A 1 94 ? 18.124 -2.496 -5.435 1.00 92.94 94 GLN A C 1
ATOM 729 O O . GLN A 1 94 ? 17.222 -2.013 -6.117 1.00 92.94 94 GLN A O 1
ATOM 734 N N . GLY A 1 95 ? 19.421 -2.318 -5.709 1.00 93.69 95 GLY A N 1
ATOM 735 C CA . GLY A 1 95 ? 19.899 -1.606 -6.895 1.00 93.69 95 GLY A CA 1
ATOM 736 C C . GLY A 1 95 ? 19.425 -2.263 -8.191 1.00 93.69 95 GLY A C 1
ATOM 737 O O . GLY A 1 95 ? 18.881 -1.573 -9.045 1.00 93.69 95 GLY A O 1
ATOM 738 N N . ASP A 1 96 ? 19.509 -3.592 -8.277 1.00 95.75 96 ASP A N 1
ATOM 739 C CA . ASP A 1 96 ? 19.121 -4.347 -9.474 1.00 95.75 96 ASP A CA 1
ATOM 740 C C . ASP A 1 96 ? 17.629 -4.186 -9.797 1.00 95.75 96 ASP A C 1
ATOM 742 O O . ASP A 1 96 ? 17.247 -4.038 -10.960 1.00 95.75 96 ASP A O 1
ATOM 746 N N . TRP A 1 97 ? 16.769 -4.171 -8.768 1.00 96.25 97 TRP A N 1
ATOM 747 C CA . TRP A 1 97 ? 15.349 -3.857 -8.955 1.00 96.25 97 TRP A CA 1
ATOM 748 C C . TRP A 1 97 ? 15.161 -2.444 -9.490 1.00 96.25 97 TRP A C 1
ATOM 750 O O . TRP A 1 97 ? 14.453 -2.250 -10.473 1.00 96.25 97 TRP A O 1
ATOM 760 N N . ILE A 1 98 ? 15.778 -1.458 -8.830 1.00 95.00 98 ILE A N 1
ATOM 761 C CA . ILE A 1 98 ? 15.631 -0.042 -9.176 1.00 95.00 98 ILE A CA 1
ATOM 762 C C . ILE A 1 98 ? 16.064 0.198 -10.622 1.00 95.00 98 ILE A C 1
ATOM 764 O O . ILE A 1 98 ? 15.356 0.887 -11.352 1.00 95.00 98 ILE A O 1
ATOM 768 N N . ASP A 1 99 ? 17.175 -0.396 -11.053 1.00 95.62 99 ASP A N 1
ATOM 769 C CA . ASP A 1 99 ? 17.682 -0.248 -12.415 1.00 95.62 99 ASP A CA 1
ATOM 770 C C . ASP A 1 99 ? 16.759 -0.922 -13.442 1.00 95.62 99 ASP A C 1
ATOM 772 O O . ASP A 1 99 ? 16.444 -0.325 -14.478 1.00 95.62 99 ASP A O 1
ATOM 776 N N . SER A 1 100 ? 16.246 -2.123 -13.144 1.00 96.19 100 SER A N 1
ATOM 777 C CA . SER A 1 100 ? 15.293 -2.818 -14.020 1.00 96.19 100 SER A CA 1
ATOM 778 C C . SER A 1 100 ? 13.952 -2.084 -14.121 1.00 96.19 100 SER A C 1
ATOM 780 O O . SER A 1 100 ? 13.437 -1.887 -15.221 1.00 96.19 100 SER A O 1
ATOM 782 N N . ALA A 1 101 ? 13.407 -1.623 -12.994 1.00 95.94 101 ALA A N 1
ATOM 783 C CA . ALA A 1 101 ? 12.171 -0.852 -12.934 1.00 95.94 101 ALA A CA 1
ATOM 784 C C . ALA A 1 101 ? 12.310 0.505 -13.638 1.00 95.94 101 ALA A C 1
ATOM 786 O O . ALA A 1 101 ? 11.411 0.902 -14.377 1.00 95.94 101 ALA A O 1
ATOM 787 N N . ARG A 1 102 ? 13.445 1.196 -13.471 1.00 95.12 102 ARG A N 1
ATOM 788 C CA . ARG A 1 102 ? 13.728 2.454 -14.173 1.00 95.12 102 ARG A CA 1
ATOM 789 C C . ARG A 1 102 ? 13.782 2.245 -15.684 1.00 95.12 102 ARG A C 1
ATOM 791 O O . ARG A 1 102 ? 13.080 2.942 -16.405 1.00 95.12 102 ARG A O 1
ATOM 798 N N . THR A 1 103 ? 14.528 1.237 -16.137 1.00 95.81 103 THR A N 1
ATOM 799 C CA . THR A 1 103 ? 14.597 0.866 -17.560 1.00 95.81 103 THR A CA 1
ATOM 800 C C . THR A 1 103 ? 13.207 0.535 -18.107 1.00 95.81 103 THR A C 1
ATOM 802 O O . THR A 1 103 ? 12.808 1.045 -19.148 1.00 95.81 103 THR A O 1
ATOM 805 N N . HIS A 1 104 ? 12.420 -0.257 -17.368 1.00 95.69 104 HIS A N 1
ATOM 806 C CA . HIS A 1 104 ? 11.045 -0.592 -17.740 1.00 95.69 104 HIS A CA 1
ATOM 807 C C . HIS A 1 104 ? 10.164 0.653 -17.908 1.00 95.69 104 HIS A C 1
ATOM 809 O O . HIS A 1 104 ? 9.359 0.701 -18.844 1.00 95.69 104 HIS A O 1
ATOM 815 N N . CYS A 1 105 ? 10.295 1.629 -17.003 1.00 95.00 105 CYS A N 1
ATOM 816 C CA . CYS A 1 105 ? 9.577 2.893 -17.086 1.00 95.00 105 CYS A CA 1
ATOM 817 C C . CYS A 1 105 ? 10.017 3.729 -18.291 1.00 95.00 105 CYS A C 1
ATOM 819 O O . CYS A 1 105 ? 9.153 4.204 -19.027 1.00 95.00 105 CYS A O 1
ATOM 821 N N . ASP A 1 106 ? 11.327 3.872 -18.511 1.00 94.94 106 ASP A N 1
ATOM 822 C CA . ASP A 1 106 ? 11.898 4.637 -19.625 1.00 94.94 106 ASP A CA 1
ATOM 823 C C . ASP A 1 106 ? 11.442 4.070 -20.980 1.00 94.94 106 ASP A C 1
ATOM 825 O O . ASP A 1 106 ? 10.921 4.809 -21.817 1.00 94.94 106 ASP A O 1
ATOM 829 N N . ASP A 1 107 ? 11.515 2.747 -21.156 1.00 95.94 107 ASP A N 1
ATOM 830 C CA . ASP A 1 107 ? 11.103 2.050 -22.383 1.00 95.94 107 ASP A CA 1
ATOM 831 C C . ASP A 1 107 ? 9.610 2.223 -22.713 1.00 95.94 107 ASP A C 1
ATOM 833 O O . ASP A 1 107 ? 9.197 2.082 -23.867 1.00 95.94 107 ASP A O 1
ATOM 837 N N . ARG A 1 108 ? 8.775 2.498 -21.702 1.00 93.44 108 ARG A N 1
ATOM 838 C CA . ARG A 1 108 ? 7.311 2.606 -21.831 1.00 93.44 108 ARG A CA 1
ATOM 839 C C . ARG A 1 108 ? 6.781 4.024 -21.645 1.00 93.44 108 ARG A C 1
ATOM 841 O O . ARG A 1 108 ? 5.567 4.216 -21.687 1.00 93.44 108 ARG A O 1
ATOM 848 N N . GLY A 1 109 ? 7.655 5.007 -21.432 1.00 91.06 109 GLY A N 1
ATOM 849 C CA . GLY A 1 109 ? 7.255 6.386 -21.147 1.00 91.06 109 GLY A CA 1
ATOM 850 C C . GLY A 1 109 ? 6.423 6.534 -19.866 1.00 91.06 109 GLY A C 1
ATOM 851 O O . GLY A 1 109 ? 5.575 7.423 -19.785 1.00 91.06 109 GLY A O 1
ATOM 852 N N . ILE A 1 110 ? 6.623 5.660 -18.875 1.00 90.12 110 ILE A N 1
ATOM 853 C CA . ILE A 1 110 ? 5.958 5.752 -17.569 1.00 90.12 110 ILE A CA 1
ATOM 854 C C . ILE A 1 110 ? 6.687 6.822 -16.756 1.00 90.12 110 ILE A C 1
ATOM 856 O O . ILE A 1 110 ? 7.889 6.713 -16.536 1.00 90.12 110 ILE A O 1
ATOM 860 N N . ALA A 1 111 ? 5.979 7.847 -16.283 1.00 88.00 111 ALA A N 1
ATOM 861 C CA . ALA A 1 111 ? 6.586 8.885 -15.452 1.00 88.00 111 ALA A CA 1
ATOM 862 C C . ALA A 1 111 ? 7.132 8.301 -14.132 1.00 88.00 111 ALA A C 1
ATOM 864 O O . ALA A 1 111 ? 6.427 7.569 -13.432 1.00 88.00 111 ALA A O 1
ATOM 865 N N . HIS A 1 112 ? 8.375 8.650 -13.789 1.00 87.12 112 HIS A N 1
ATOM 866 C CA . HIS A 1 112 ? 9.063 8.266 -12.552 1.00 87.12 112 HIS A CA 1
ATOM 867 C C . HIS A 1 112 ? 10.093 9.329 -12.143 1.00 87.12 112 HIS A C 1
ATOM 869 O O . HIS A 1 112 ? 10.502 10.156 -12.959 1.00 87.12 112 HIS A O 1
ATOM 875 N N . GLY A 1 113 ? 10.520 9.308 -10.879 1.00 73.56 113 GLY A N 1
ATOM 876 C CA . GLY A 1 113 ? 11.588 10.168 -10.369 1.00 73.56 113 GLY A CA 1
ATOM 877 C C . GLY A 1 113 ? 11.114 11.521 -9.835 1.00 73.56 113 GLY A C 1
ATOM 878 O O . GLY A 1 113 ? 11.942 12.415 -9.629 1.00 73.56 113 GLY A O 1
ATOM 879 N N . ALA A 1 114 ? 9.814 11.690 -9.572 1.00 58.56 114 ALA A N 1
ATOM 880 C CA . ALA A 1 114 ? 9.322 12.884 -8.901 1.00 58.56 114 ALA A CA 1
ATOM 881 C C . ALA A 1 114 ? 9.732 12.818 -7.422 1.00 58.56 114 ALA A C 1
ATOM 883 O O . ALA A 1 114 ? 9.236 12.012 -6.635 1.00 58.56 114 ALA A O 1
ATOM 884 N N . ARG A 1 115 ? 10.685 13.667 -7.015 1.00 52.84 115 ARG A N 1
ATOM 885 C CA . ARG A 1 115 ? 10.925 13.915 -5.588 1.00 52.84 115 ARG A CA 1
ATOM 886 C C . ARG A 1 115 ? 9.607 14.356 -4.951 1.00 52.84 115 ARG A C 1
ATOM 888 O O . ARG A 1 115 ? 8.882 15.163 -5.529 1.00 52.84 115 ARG A O 1
ATOM 895 N N . TRP A 1 116 ? 9.347 13.857 -3.745 1.00 54.28 116 TRP A N 1
ATOM 896 C CA . TRP A 1 116 ? 8.220 14.220 -2.880 1.00 54.28 116 TRP A CA 1
ATOM 897 C C . TRP A 1 116 ? 8.339 15.665 -2.355 1.00 54.28 116 TRP A C 1
ATOM 899 O O . TRP A 1 116 ? 8.324 15.921 -1.157 1.00 54.28 116 TRP A O 1
ATOM 909 N N . ASP A 1 117 ? 8.532 16.621 -3.254 1.00 46.69 117 ASP A N 1
ATOM 910 C CA . ASP A 1 117 ? 8.590 18.048 -2.969 1.00 46.69 117 ASP A CA 1
ATOM 911 C C . ASP A 1 117 ? 7.646 18.756 -3.945 1.00 46.69 117 ASP A C 1
ATOM 913 O O . ASP A 1 117 ? 8.030 19.195 -5.026 1.00 46.69 117 ASP A O 1
ATOM 917 N N . GLY A 1 118 ? 6.350 18.722 -3.619 1.00 56.00 118 GLY A N 1
ATOM 918 C CA . GLY A 1 118 ? 5.293 19.393 -4.388 1.00 56.00 118 GLY A CA 1
ATOM 919 C C . GLY A 1 118 ? 4.920 18.765 -5.740 1.00 56.00 118 GLY A C 1
ATOM 920 O O . GLY A 1 118 ? 4.054 19.305 -6.424 1.00 56.00 118 GLY A O 1
ATOM 921 N N . GLY A 1 119 ? 5.539 17.644 -6.128 1.00 56.31 119 GLY A N 1
ATOM 922 C CA . GLY A 1 119 ? 5.264 16.907 -7.366 1.00 56.31 119 GLY A CA 1
ATOM 923 C C . GLY A 1 119 ? 4.239 15.781 -7.199 1.00 56.31 119 GLY A C 1
ATOM 924 O O . GLY A 1 119 ? 4.139 15.165 -6.138 1.00 56.31 119 GLY A O 1
ATOM 925 N N . LEU A 1 120 ? 3.467 15.525 -8.258 1.00 66.38 120 LEU A N 1
ATOM 926 C CA . LEU A 1 120 ? 2.468 14.457 -8.341 1.00 66.38 120 LEU A CA 1
ATOM 927 C C . LEU A 1 120 ? 3.111 13.095 -8.040 1.00 66.38 120 LEU A C 1
ATOM 929 O O . LEU A 1 120 ? 4.072 12.707 -8.695 1.00 66.38 120 LEU A O 1
ATOM 933 N N . PHE A 1 121 ? 2.552 12.363 -7.077 1.00 75.00 121 PHE A N 1
ATOM 934 C CA . PHE A 1 121 ? 2.907 10.968 -6.839 1.00 75.00 121 PHE A CA 1
ATOM 935 C C . PHE A 1 121 ? 2.436 10.133 -8.037 1.00 75.00 121 PHE A C 1
ATOM 937 O O . PHE A 1 121 ? 1.235 10.124 -8.315 1.00 75.00 121 PHE A O 1
ATOM 944 N N . VAL A 1 122 ? 3.359 9.480 -8.752 1.00 83.69 122 VAL A N 1
ATOM 945 C CA . VAL A 1 122 ? 3.065 8.709 -9.977 1.00 83.69 122 VAL A CA 1
ATOM 946 C C . VAL A 1 122 ? 3.396 7.222 -9.825 1.00 83.69 122 VAL A C 1
ATOM 948 O O . VAL A 1 122 ? 4.182 6.824 -8.966 1.00 83.69 122 VAL A O 1
ATOM 951 N N . ALA A 1 123 ? 2.804 6.385 -10.686 1.00 85.25 123 ALA A N 1
ATOM 952 C CA . ALA A 1 123 ? 2.994 4.928 -10.695 1.00 85.25 123 ALA A CA 1
ATOM 953 C C . ALA A 1 123 ? 4.474 4.507 -10.700 1.00 85.25 123 ALA A C 1
ATOM 955 O O . ALA A 1 123 ? 4.860 3.610 -9.950 1.00 85.25 123 ALA A O 1
ATOM 956 N N . GLY A 1 124 ? 5.320 5.182 -11.485 1.00 87.19 124 GLY A N 1
ATOM 957 C CA . GLY A 1 124 ? 6.746 4.872 -11.539 1.00 87.19 124 GLY A CA 1
ATOM 958 C C . GLY A 1 124 ? 7.469 5.063 -10.202 1.00 87.19 124 GLY A C 1
ATOM 959 O O . GLY A 1 124 ? 8.360 4.282 -9.882 1.00 87.19 124 GLY A O 1
ATOM 960 N N . ASP A 1 125 ? 7.054 6.019 -9.365 1.00 87.94 125 ASP A N 1
ATOM 961 C CA . ASP A 1 125 ? 7.680 6.231 -8.053 1.00 87.94 125 ASP A CA 1
ATOM 962 C C . ASP A 1 125 ? 7.373 5.081 -7.089 1.00 87.94 125 ASP A C 1
ATOM 964 O O . ASP A 1 125 ? 8.255 4.632 -6.353 1.00 87.94 125 ASP A O 1
ATOM 968 N N . TYR A 1 126 ? 6.139 4.563 -7.113 1.00 92.62 126 TYR A N 1
ATOM 969 C CA . TYR A 1 126 ? 5.782 3.387 -6.319 1.00 92.62 126 TYR A CA 1
ATOM 970 C C . TYR A 1 126 ? 6.438 2.114 -6.855 1.00 92.62 126 TYR A C 1
ATOM 972 O O . TYR A 1 126 ? 6.853 1.276 -6.062 1.00 92.62 126 TYR A O 1
ATOM 980 N N . LEU A 1 127 ? 6.593 1.975 -8.177 1.00 94.38 127 LEU A N 1
ATOM 981 C CA . LEU A 1 127 ? 7.331 0.856 -8.771 1.00 94.38 127 LEU A CA 1
ATOM 982 C C . LEU A 1 127 ? 8.791 0.828 -8.284 1.00 94.38 127 LEU A C 1
ATOM 984 O O . LEU A 1 127 ? 9.321 -0.236 -7.968 1.00 94.38 127 LEU A O 1
ATOM 988 N N . LEU A 1 128 ? 9.431 1.996 -8.166 1.00 92.44 128 LEU A N 1
ATOM 989 C CA . LEU A 1 128 ? 10.806 2.131 -7.673 1.00 92.44 128 LEU A CA 1
ATOM 990 C C . LEU A 1 128 ? 10.916 1.973 -6.148 1.00 92.44 128 LEU A C 1
ATOM 992 O O . LEU A 1 128 ? 11.916 1.452 -5.650 1.00 92.44 128 LEU A O 1
ATOM 996 N N . SER A 1 129 ? 9.918 2.451 -5.402 1.00 90.31 129 SER A N 1
ATOM 997 C CA . SER A 1 129 ? 9.904 2.474 -3.932 1.00 90.31 129 SER A CA 1
ATOM 998 C C . SER A 1 129 ? 8.560 1.995 -3.360 1.00 90.31 129 SER A C 1
ATOM 1000 O O . SER A 1 129 ? 7.819 2.796 -2.768 1.00 90.31 129 SER A O 1
ATOM 1002 N N . PRO A 1 130 ? 8.224 0.699 -3.518 1.00 94.19 130 PRO A N 1
ATOM 1003 C CA . PRO A 1 130 ? 6.991 0.144 -2.975 1.00 94.19 130 PRO A CA 1
ATOM 1004 C C . PRO A 1 130 ? 7.072 0.003 -1.448 1.00 94.19 130 PRO A C 1
ATOM 1006 O O . PRO A 1 130 ? 8.104 0.259 -0.824 1.00 94.19 130 PRO A O 1
ATOM 1009 N N . ILE A 1 131 ? 5.963 -0.408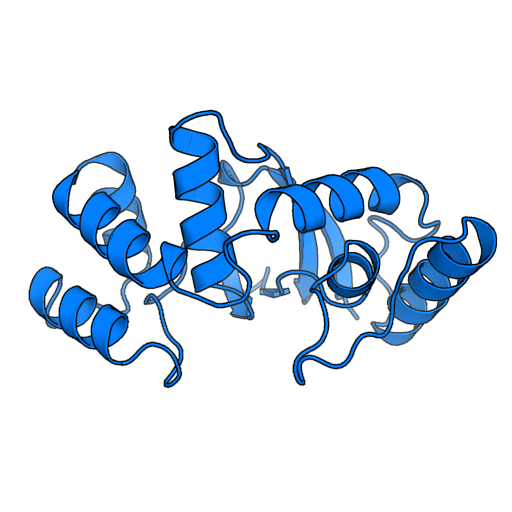 -0.830 1.00 93.69 131 ILE A N 1
ATOM 1010 C CA . ILE A 1 131 ? 5.889 -0.657 0.619 1.00 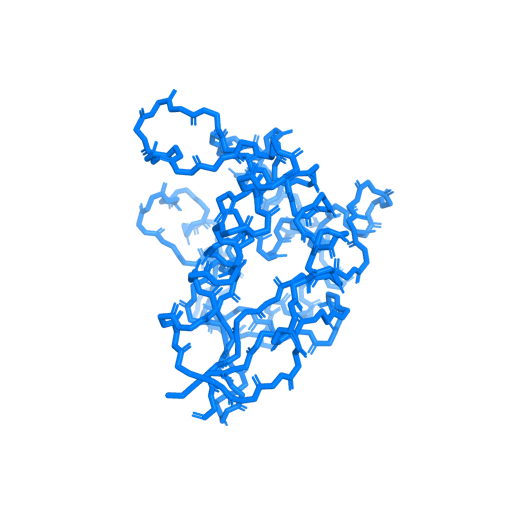93.69 131 ILE A CA 1
ATOM 1011 C C . ILE A 1 131 ? 6.889 -1.750 1.007 1.00 93.69 131 ILE A C 1
ATOM 1013 O O . ILE A 1 131 ? 6.944 -2.791 0.351 1.00 93.69 131 ILE A O 1
ATOM 1017 N N . THR A 1 132 ? 7.653 -1.517 2.079 1.00 94.25 132 THR A N 1
ATOM 1018 C CA . THR A 1 132 ? 8.642 -2.484 2.573 1.00 94.25 132 THR A CA 1
ATOM 1019 C C . THR A 1 132 ? 8.031 -3.364 3.661 1.00 94.25 132 THR A C 1
ATOM 1021 O O . THR A 1 132 ? 7.561 -2.870 4.690 1.00 94.25 132 THR A O 1
ATOM 1024 N N . VAL A 1 133 ? 8.070 -4.673 3.436 1.00 94.81 133 VAL A N 1
ATOM 1025 C CA . VAL A 1 133 ? 7.647 -5.736 4.348 1.00 94.81 133 VAL A CA 1
ATOM 1026 C C . VAL A 1 133 ? 8.885 -6.495 4.806 1.00 94.81 133 VAL A C 1
ATOM 1028 O O . VAL A 1 133 ? 9.736 -6.842 3.991 1.00 94.81 133 VAL A O 1
ATOM 1031 N N . CYS A 1 134 ? 8.978 -6.773 6.100 1.00 93.44 134 CYS A N 1
ATOM 1032 C CA . CYS A 1 134 ? 10.009 -7.631 6.659 1.00 93.44 134 CYS A CA 1
ATOM 1033 C C . CYS A 1 134 ? 9.439 -9.029 6.886 1.00 93.44 134 CYS A C 1
ATOM 1035 O O . CYS A 1 134 ? 8.573 -9.200 7.746 1.00 93.44 134 CYS A O 1
ATOM 1037 N N . ASP A 1 135 ? 9.903 -10.016 6.112 1.00 87.94 135 ASP A N 1
ATOM 1038 C CA . ASP A 1 135 ? 9.358 -11.378 6.169 1.00 87.94 135 ASP A CA 1
ATOM 1039 C C . ASP A 1 135 ? 9.751 -12.098 7.469 1.00 87.94 135 ASP A C 1
ATOM 1041 O O . ASP A 1 135 ? 8.895 -12.742 8.078 1.00 87.94 135 ASP A O 1
ATOM 1045 N N . GLU A 1 136 ? 10.988 -11.928 7.955 1.00 88.56 136 GLU A N 1
ATOM 1046 C CA . GLU A 1 136 ? 11.451 -12.547 9.210 1.00 88.56 136 GLU A CA 1
ATOM 1047 C C . GLU A 1 136 ? 10.608 -12.115 10.417 1.00 88.56 136 GLU A C 1
ATOM 1049 O O . GLU A 1 136 ? 10.154 -12.940 11.212 1.00 88.56 136 GLU A O 1
ATOM 1054 N N . SER A 1 137 ? 10.371 -10.807 10.543 1.00 88.12 137 SER A N 1
ATOM 1055 C CA . SER A 1 137 ? 9.613 -10.235 11.662 1.00 88.12 137 SER A CA 1
ATOM 1056 C C . SER A 1 137 ? 8.107 -10.168 11.408 1.00 88.12 137 SER A C 1
ATOM 1058 O O . SER A 1 137 ? 7.353 -9.814 12.315 1.00 88.12 137 SER A O 1
ATOM 1060 N N . LYS A 1 138 ? 7.658 -10.499 10.189 1.00 88.12 138 LYS A N 1
ATOM 1061 C CA . LYS A 1 138 ? 6.279 -10.302 9.717 1.00 88.12 138 LYS A CA 1
ATOM 1062 C C . LYS A 1 138 ? 5.770 -8.891 10.029 1.00 88.12 138 LYS A C 1
ATOM 1064 O O . LYS A 1 138 ? 4.672 -8.718 10.556 1.00 88.12 138 LYS A O 1
ATOM 1069 N N . ALA A 1 139 ? 6.580 -7.882 9.720 1.00 91.56 139 ALA A N 1
ATOM 1070 C CA . ALA A 1 139 ? 6.297 -6.483 10.031 1.00 91.56 139 ALA A CA 1
ATOM 1071 C C . ALA A 1 139 ? 6.311 -5.594 8.781 1.00 91.56 139 ALA A C 1
ATOM 1073 O O . ALA A 1 139 ? 6.821 -5.969 7.728 1.00 91.56 139 ALA A O 1
ATOM 1074 N N . ILE A 1 140 ? 5.748 -4.392 8.910 1.00 92.25 140 ILE A N 1
ATOM 1075 C CA . ILE A 1 140 ? 5.837 -3.336 7.896 1.00 92.25 140 ILE A CA 1
ATOM 1076 C C . ILE A 1 140 ? 6.897 -2.332 8.342 1.00 92.25 140 ILE A C 1
ATOM 1078 O O . ILE A 1 14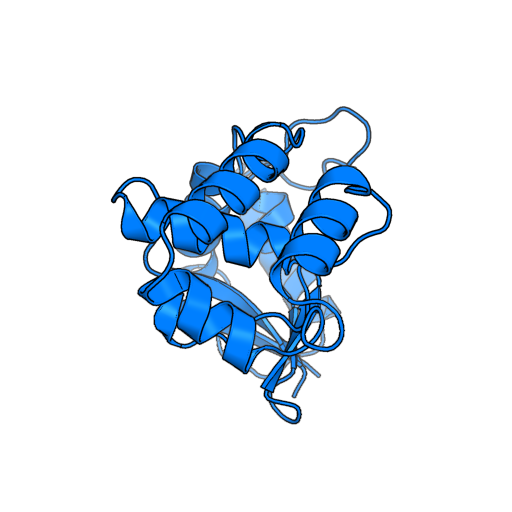0 ? 6.741 -1.712 9.399 1.00 92.25 140 ILE A O 1
ATOM 1082 N N . ASP A 1 141 ? 7.931 -2.158 7.524 1.00 88.62 141 ASP A N 1
ATOM 1083 C CA . ASP A 1 141 ? 9.052 -1.252 7.795 1.00 88.62 141 ASP A CA 1
ATOM 1084 C C . ASP A 1 141 ? 8.720 0.192 7.371 1.00 88.62 141 ASP A C 1
ATOM 1086 O O . ASP A 1 141 ? 8.786 1.122 8.176 1.00 88.62 141 ASP A O 1
ATOM 1090 N N . ASP A 1 142 ? 8.208 0.381 6.146 1.00 86.81 142 ASP A N 1
ATOM 1091 C CA . ASP A 1 142 ? 7.713 1.676 5.655 1.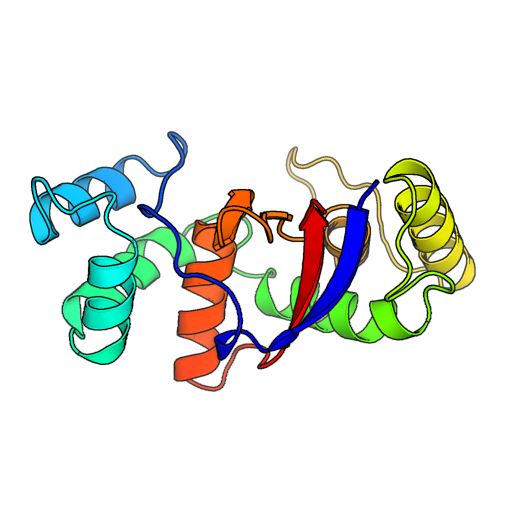00 86.81 142 ASP A CA 1
ATOM 1092 C C . ASP A 1 142 ? 6.389 1.539 4.895 1.00 86.81 142 ASP A C 1
ATOM 1094 O O . ASP A 1 142 ? 6.133 0.546 4.222 1.00 86.81 142 ASP A O 1
ATOM 1098 N N . GLY A 1 143 ? 5.551 2.578 4.974 1.00 88.44 143 GLY A N 1
ATOM 1099 C CA . GLY A 1 143 ? 4.287 2.668 4.243 1.00 88.44 143 GLY A CA 1
ATOM 1100 C C . GLY A 1 143 ? 3.049 2.204 5.011 1.00 88.44 143 GLY A C 1
ATOM 1101 O O . GLY A 1 143 ? 1.992 2.057 4.406 1.00 88.44 143 GLY A O 1
ATOM 1102 N N . ARG A 1 144 ? 3.138 2.045 6.338 1.00 91.75 144 ARG A N 1
ATOM 1103 C CA . ARG A 1 144 ? 2.040 1.608 7.228 1.00 91.75 144 ARG A CA 1
ATOM 1104 C C . ARG A 1 144 ? 0.711 2.341 7.008 1.00 91.75 144 ARG A C 1
ATOM 1106 O O . ARG A 1 144 ? -0.327 1.694 6.918 1.00 91.75 144 ARG A O 1
ATOM 1113 N N . HIS A 1 145 ? 0.720 3.672 6.886 1.00 91.31 145 HIS A N 1
ATOM 1114 C CA . HIS A 1 145 ? -0.510 4.441 6.635 1.00 91.31 145 HIS A CA 1
ATOM 1115 C C . HIS A 1 145 ? -1.058 4.237 5.238 1.00 91.31 145 HIS A C 1
ATOM 1117 O O . HIS A 1 145 ? -2.264 4.097 5.084 1.00 91.31 145 HIS A O 1
ATOM 1123 N N . ARG A 1 146 ? -0.180 4.201 4.228 1.00 92.44 146 ARG A N 1
ATOM 1124 C CA . ARG A 1 146 ? -0.588 3.920 2.849 1.00 92.44 146 ARG A CA 1
ATOM 1125 C C . ARG A 1 146 ? -1.243 2.543 2.789 1.00 92.44 146 ARG A C 1
ATOM 1127 O O . ARG A 1 146 ? -2.325 2.432 2.237 1.00 92.44 146 ARG A O 1
ATOM 1134 N N . LEU A 1 147 ? -0.662 1.539 3.450 1.00 94.75 147 LEU A N 1
ATOM 1135 C CA . LEU A 1 147 ? -1.248 0.202 3.556 1.00 94.75 147 LEU A CA 1
ATOM 1136 C C . LEU A 1 147 ? -2.616 0.215 4.252 1.00 94.75 147 LEU A C 1
ATOM 1138 O O . LEU A 1 147 ? -3.567 -0.364 3.738 1.00 94.75 147 LEU A O 1
ATOM 1142 N N . ALA A 1 148 ? -2.735 0.888 5.400 1.00 94.56 148 ALA A N 1
ATOM 1143 C CA . ALA A 1 148 ? -4.004 0.990 6.119 1.00 94.56 148 ALA A CA 1
ATOM 1144 C C . ALA A 1 148 ? -5.087 1.699 5.288 1.00 94.56 148 ALA A C 1
ATOM 1146 O O . ALA A 1 148 ? -6.236 1.265 5.275 1.00 94.56 148 ALA A O 1
ATOM 1147 N N . TYR A 1 149 ? -4.712 2.754 4.561 1.00 95.19 149 TYR A N 1
ATOM 1148 C CA . TYR A 1 149 ? -5.611 3.453 3.650 1.00 95.19 149 TYR A CA 1
ATOM 1149 C C . TYR A 1 149 ? -6.021 2.567 2.472 1.00 95.19 149 TYR A C 1
ATOM 1151 O O . TYR A 1 149 ? -7.205 2.466 2.186 1.00 95.19 149 TYR A O 1
ATOM 1159 N N . LEU A 1 150 ? -5.083 1.860 1.837 1.00 96.75 150 LEU A N 1
ATOM 1160 C CA . LEU A 1 150 ? -5.390 0.927 0.747 1.00 96.75 150 LEU A CA 1
ATOM 1161 C C . LEU A 1 150 ? -6.357 -0.173 1.195 1.00 96.75 150 LEU A C 1
ATOM 1163 O O . LEU A 1 150 ? -7.288 -0.469 0.461 1.00 96.75 150 LEU A O 1
ATOM 1167 N N . ARG A 1 151 ? -6.216 -0.703 2.417 1.00 96.88 151 ARG A N 1
ATOM 1168 C CA . ARG A 1 151 ? -7.185 -1.654 2.989 1.00 96.88 151 ARG A CA 1
ATOM 1169 C C . ARG A 1 151 ? -8.572 -1.051 3.188 1.00 96.88 151 ARG A C 1
ATOM 1171 O O . ARG A 1 151 ? -9.559 -1.727 2.928 1.00 96.88 151 ARG A O 1
ATOM 1178 N N . LEU A 1 152 ? -8.670 0.207 3.635 1.00 96.19 152 LEU A N 1
ATOM 1179 C CA . LEU A 1 152 ? -9.965 0.901 3.712 1.00 96.19 152 LEU A CA 1
ATOM 1180 C C . LEU A 1 152 ? -10.624 0.992 2.334 1.00 96.19 152 LEU A C 1
ATOM 1182 O O . LEU A 1 152 ? -11.806 0.692 2.206 1.00 96.19 152 LEU A O 1
ATOM 1186 N N . ARG A 1 153 ? -9.844 1.380 1.319 1.00 97.25 153 ARG A N 1
ATOM 1187 C CA . ARG A 1 153 ? -10.313 1.492 -0.065 1.00 97.25 153 ARG A CA 1
ATOM 1188 C C . ARG A 1 153 ? -10.665 0.116 -0.651 1.00 97.25 153 ARG A C 1
ATOM 1190 O O . ARG A 1 153 ? -11.639 -0.020 -1.371 1.00 97.25 153 ARG A O 1
ATOM 1197 N N . GLU A 1 154 ? -9.921 -0.940 -0.338 1.00 96.88 154 GLU A N 1
ATOM 1198 C CA . GLU A 1 154 ? -10.282 -2.312 -0.732 1.00 96.88 154 GLU A CA 1
ATOM 1199 C C . GLU A 1 154 ? -11.628 -2.724 -0.114 1.00 96.88 154 GLU A C 1
ATOM 1201 O O . GLU A 1 154 ? -12.504 -3.229 -0.812 1.00 96.88 154 GLU A O 1
ATOM 1206 N N . ALA A 1 155 ? -11.830 -2.448 1.179 1.00 94.50 155 ALA A N 1
ATOM 1207 C CA . ALA A 1 155 ? -13.045 -2.821 1.902 1.00 94.50 155 ALA A CA 1
ATOM 1208 C C . ALA A 1 155 ? -14.316 -2.113 1.394 1.00 94.50 155 ALA A C 1
ATOM 1210 O O . ALA A 1 155 ? -15.404 -2.677 1.507 1.00 94.50 155 ALA A O 1
ATOM 1211 N N . ASP A 1 156 ? -14.198 -0.903 0.837 1.00 93.62 156 ASP A N 1
ATOM 1212 C CA . ASP A 1 156 ? -15.315 -0.189 0.202 1.00 93.62 156 ASP A CA 1
ATOM 1213 C C . ASP A 1 156 ? -15.419 -0.412 -1.321 1.00 93.62 156 ASP A C 1
ATOM 1215 O O . ASP A 1 156 ? -16.309 0.140 -1.970 1.00 93.62 156 ASP A O 1
ATOM 1219 N N . GLY A 1 157 ? -14.550 -1.260 -1.884 1.00 94.88 157 GLY A N 1
ATOM 1220 C CA . GLY A 1 157 ? -14.542 -1.636 -3.297 1.00 94.88 157 GLY A CA 1
ATOM 1221 C C . GLY A 1 157 ? -13.896 -0.613 -4.234 1.00 94.88 157 GLY A C 1
ATOM 1222 O O . GLY A 1 157 ? -13.973 -0.787 -5.450 1.00 94.88 157 GLY A O 1
ATOM 1223 N N . SER A 1 158 ? -13.268 0.443 -3.708 1.00 94.75 158 SER A N 1
ATOM 1224 C CA . SER A 1 158 ? -12.577 1.462 -4.514 1.00 94.75 158 SER A CA 1
ATOM 1225 C C . SER A 1 158 ? -11.068 1.238 -4.671 1.00 94.75 158 SER A C 1
ATOM 1227 O O . SER A 1 158 ? -10.445 1.888 -5.507 1.00 94.75 158 SER A O 1
ATOM 1229 N N . GLY A 1 159 ? -10.466 0.351 -3.874 1.00 94.62 159 GLY A N 1
ATOM 1230 C CA . GLY A 1 159 ? -9.026 0.080 -3.830 1.00 94.62 159 GLY A CA 1
ATOM 1231 C C . GLY A 1 159 ? -8.600 -1.222 -4.523 1.00 94.62 159 GLY A C 1
ATOM 1232 O O . GLY A 1 159 ? -9.445 -2.059 -4.839 1.00 94.62 159 GLY A O 1
ATOM 1233 N N . PRO A 1 160 ? -7.286 -1.420 -4.750 1.00 96.44 160 PRO A N 1
ATOM 1234 C CA . PRO A 1 160 ? -6.763 -2.658 -5.326 1.00 96.44 160 PRO A CA 1
ATOM 1235 C C . PRO A 1 160 ? -6.837 -3.819 -4.323 1.00 96.44 160 PRO A C 1
ATOM 1237 O O . PRO A 1 160 ? -6.705 -3.598 -3.126 1.00 96.44 160 PRO A O 1
ATOM 1240 N N . SER A 1 161 ? -6.967 -5.060 -4.804 1.00 96.31 161 SER A N 1
ATOM 1241 C CA . SER A 1 161 ? -6.909 -6.274 -3.964 1.00 96.31 161 SER A CA 1
ATOM 1242 C C . SER A 1 161 ? -5.487 -6.797 -3.735 1.00 96.31 161 SER A C 1
ATOM 1244 O O . SER A 1 161 ? -5.220 -7.587 -2.827 1.00 96.31 161 SER A O 1
ATOM 1246 N N . GLU A 1 162 ? -4.551 -6.383 -4.583 1.00 97.56 162 GLU A N 1
ATOM 1247 C CA . GLU A 1 162 ? -3.148 -6.777 -4.541 1.00 97.56 162 GLU A CA 1
ATOM 1248 C C . GLU A 1 162 ? -2.250 -5.584 -4.825 1.00 97.56 162 GLU A C 1
ATOM 1250 O O . GLU A 1 162 ? -2.643 -4.643 -5.514 1.00 97.56 162 GLU A O 1
ATOM 1255 N N . ILE A 1 163 ? -1.049 -5.614 -4.259 1.00 98.00 163 ILE A N 1
ATOM 1256 C CA . ILE A 1 163 ? -0.081 -4.537 -4.406 1.00 98.00 163 ILE A CA 1
ATOM 1257 C C . ILE A 1 163 ? 1.324 -5.098 -4.597 1.00 98.00 163 ILE A C 1
ATOM 1259 O O . ILE A 1 163 ? 1.673 -6.145 -4.045 1.00 98.00 163 ILE A O 1
ATOM 1263 N N . LEU A 1 164 ? 2.154 -4.363 -5.331 1.00 98.25 164 LEU A N 1
ATOM 1264 C CA . LEU A 1 164 ? 3.599 -4.556 -5.317 1.00 98.25 164 LEU A CA 1
ATOM 1265 C C . LEU A 1 164 ? 4.176 -4.204 -3.936 1.00 98.25 164 LEU A C 1
ATOM 1267 O O . LEU A 1 164 ? 3.938 -3.120 -3.406 1.00 98.25 164 LEU A O 1
ATOM 1271 N N . VAL A 1 165 ? 5.012 -5.083 -3.394 1.00 97.56 165 VAL A N 1
ATOM 1272 C CA . VAL A 1 165 ? 5.788 -4.861 -2.173 1.00 97.56 165 VAL A CA 1
ATOM 1273 C C . VAL A 1 165 ? 7.260 -5.186 -2.382 1.00 97.56 165 VAL A C 1
ATOM 1275 O O . VAL A 1 165 ? 7.625 -6.047 -3.181 1.00 97.56 165 VAL A O 1
ATOM 1278 N N . LYS A 1 166 ? 8.107 -4.511 -1.608 1.00 97.12 166 LYS A N 1
ATOM 1279 C CA . LYS A 1 166 ? 9.500 -4.884 -1.378 1.00 97.12 166 LYS A CA 1
ATOM 1280 C C . LYS A 1 166 ? 9.557 -5.739 -0.120 1.00 97.12 166 LYS A C 1
ATOM 1282 O O . LYS A 1 166 ? 9.111 -5.315 0.937 1.00 97.12 166 LYS A O 1
ATOM 1287 N N . VAL A 1 167 ? 10.145 -6.914 -0.216 1.00 96.56 167 VAL A N 1
ATOM 1288 C CA . VAL A 1 167 ? 10.289 -7.878 0.870 1.00 96.56 167 VAL A CA 1
ATOM 1289 C C . VAL A 1 167 ? 11.754 -7.928 1.276 1.00 96.56 167 VAL A C 1
ATOM 1291 O O . VAL A 1 167 ? 12.610 -8.273 0.458 1.00 96.56 167 VAL A O 1
ATOM 1294 N N . SER A 1 168 ? 12.067 -7.562 2.518 1.00 94.00 168 SER A N 1
ATOM 1295 C CA . SER A 1 168 ? 13.384 -7.842 3.092 1.00 94.00 168 SER A CA 1
ATOM 1296 C C . SER A 1 168 ? 13.436 -9.302 3.519 1.00 94.00 168 SER A C 1
ATOM 1298 O O . SER A 1 168 ? 12.583 -9.742 4.299 1.00 94.00 168 SER A O 1
ATOM 1300 N N . LEU A 1 169 ? 14.415 -10.012 2.962 1.00 88.19 169 LEU A N 1
ATOM 1301 C CA . LEU A 1 169 ? 14.698 -11.416 3.231 1.00 88.19 169 LEU A CA 1
ATOM 1302 C C . LEU A 1 169 ? 15.576 -11.573 4.466 1.00 88.19 169 LEU A C 1
ATOM 1304 O O . LEU A 1 169 ? 16.406 -10.662 4.697 1.00 88.19 169 LEU A O 1
#

Organism: Mycolicibacterium fortuitum (NCBI:txid1766)